Protein AF-A0A7U7C772-F1 (afdb_monomer_lite)

Organism: Streptococcus thermophilus (NCBI:txid1308)

Radius of gyration: 18.99 Å; chains: 1; bounding box: 45×28×48 Å

Secondary structure (DSSP, 8-state):
---------TTB-TTT-SEEEEEEPPPPTTS-S-EEEEEEES-GGGTS-EEEEEESSHHHHHHHHHHHHHHHHHHHS-SS---B---S----GGGT-TTS---GGGS--B----S--

Sequence (117 aa):
MVIRKAHKSIFVDERYGLIKNIYNLPTFAGLPRVHVKMAFGGNYFTAGFNASGAGITEQSAENSAIGEYIERYSCLHPRSEIITCESDRKILPSVFNVGADDGLENYNWINAINVID

pLDDT: mean 82.11, std 12.9, range [41.44, 96.44]

Foldseek 3Di:
DDWDFDDDDPQEDCPPHLFNGKTWDDDDPPDQQKTKIKGHGDDVLSVHDIFMAIDNDNVRRVVRRVVRSVVNSCVVCPPDPQDFDDDPDDDQPCVVPVPDDRPPVVDGHHDDDDPPD

Structure (mmCIF, N/CA/C/O backbone):
data_AF-A0A7U7C772-F1
#
_entry.id   AF-A0A7U7C772-F1
#
loop_
_atom_site.group_PDB
_atom_site.id
_atom_site.type_symbol
_atom_site.label_atom_id
_atom_site.label_alt_id
_atom_site.label_comp_id
_atom_site.label_asym_id
_atom_site.label_entity_id
_atom_site.label_seq_id
_atom_site.pdbx_PDB_ins_code
_atom_site.Cartn_x
_atom_site.Cartn_y
_atom_site.Cartn_z
_atom_site.occupancy
_atom_site.B_iso_or_equiv
_atom_site.auth_seq_id
_atom_site.auth_comp_id
_atom_site.auth_asym_id
_atom_site.auth_atom_id
_atom_site.pdbx_PDB_model_num
ATOM 1 N N . MET A 1 1 ? 20.668 -13.066 -17.180 1.00 44.00 1 MET A N 1
ATOM 2 C CA . MET A 1 1 ? 19.631 -12.039 -16.940 1.00 44.00 1 MET A CA 1
ATOM 3 C C . MET A 1 1 ? 20.334 -10.780 -16.460 1.00 44.00 1 MET A C 1
ATOM 5 O O . MET A 1 1 ? 21.094 -10.879 -15.508 1.00 44.00 1 MET A O 1
ATOM 9 N N . VAL A 1 2 ? 20.177 -9.646 -17.147 1.00 41.44 2 VAL A N 1
ATOM 10 C CA . VAL A 1 2 ? 20.873 -8.394 -16.798 1.00 41.44 2 VAL A CA 1
ATOM 11 C C . VAL A 1 2 ? 19.844 -7.405 -16.275 1.00 41.44 2 VAL A C 1
ATOM 13 O O . VAL A 1 2 ? 18.967 -6.972 -17.018 1.00 41.44 2 VAL A O 1
ATOM 16 N N . ILE A 1 3 ? 19.953 -7.069 -14.996 1.00 47.75 3 ILE A N 1
ATOM 17 C CA . ILE A 1 3 ? 19.112 -6.077 -14.335 1.00 47.75 3 ILE A CA 1
ATOM 18 C C . ILE A 1 3 ? 19.731 -4.694 -14.589 1.00 47.75 3 ILE A C 1
ATOM 20 O O . ILE A 1 3 ? 20.933 -4.515 -14.399 1.00 47.75 3 ILE A O 1
ATOM 24 N N . ARG A 1 4 ? 18.939 -3.721 -15.057 1.00 51.53 4 ARG A N 1
ATOM 25 C CA . ARG A 1 4 ? 19.404 -2.360 -15.384 1.00 51.53 4 ARG A CA 1
ATOM 26 C C . ARG A 1 4 ? 18.610 -1.315 -14.596 1.00 51.53 4 ARG A C 1
ATOM 28 O O . ARG A 1 4 ? 17.399 -1.458 -14.468 1.00 51.53 4 ARG A O 1
ATOM 35 N N . LYS A 1 5 ? 19.299 -0.280 -14.100 1.00 57.97 5 LYS A N 1
ATOM 36 C CA . LYS A 1 5 ? 18.718 0.863 -13.374 1.00 57.97 5 LYS A CA 1
ATOM 37 C C . LYS A 1 5 ? 17.934 1.757 -14.339 1.00 57.97 5 LYS A C 1
ATOM 39 O O . LYS A 1 5 ? 18.461 2.138 -15.382 1.00 57.97 5 LYS A O 1
ATOM 44 N N . ALA A 1 6 ? 16.713 2.117 -13.966 1.00 57.12 6 ALA A N 1
ATOM 45 C CA . ALA A 1 6 ? 15.850 3.041 -14.697 1.00 57.12 6 ALA A CA 1
ATOM 46 C C . ALA A 1 6 ? 15.240 4.020 -13.687 1.00 57.12 6 ALA A C 1
ATOM 48 O O . ALA A 1 6 ? 14.612 3.522 -12.759 1.00 57.12 6 ALA A O 1
ATOM 49 N N . HIS A 1 7 ? 15.516 5.335 -13.774 1.00 63.81 7 HIS A N 1
ATOM 50 C CA . HIS A 1 7 ? 14.637 6.431 -13.287 1.00 63.81 7 HIS A CA 1
ATOM 51 C C . HIS A 1 7 ? 15.3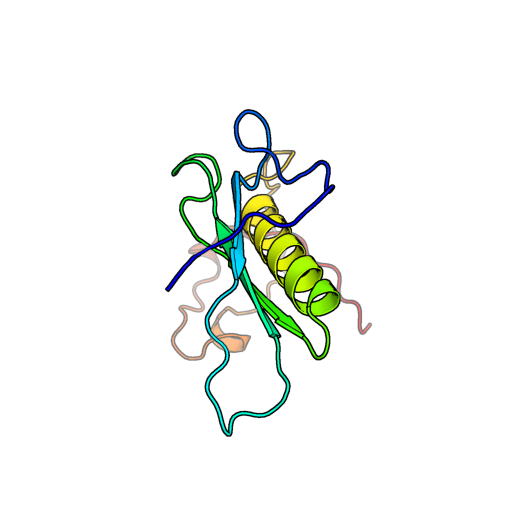42 7.808 -13.203 1.00 63.81 7 HIS A C 1
ATOM 53 O O . HIS A 1 7 ? 16.569 7.913 -13.184 1.00 63.81 7 HIS A O 1
ATOM 59 N N . LYS A 1 8 ? 14.511 8.858 -13.060 1.00 65.44 8 LYS A N 1
ATOM 60 C CA . LYS A 1 8 ? 14.846 10.237 -12.630 1.00 65.44 8 LYS A CA 1
ATOM 61 C C . LYS A 1 8 ? 14.009 10.729 -11.418 1.00 65.44 8 LYS A C 1
ATOM 63 O O . LYS A 1 8 ? 13.908 11.931 -11.196 1.00 65.44 8 LYS A O 1
ATOM 68 N N . SER A 1 9 ? 13.342 9.838 -10.676 1.00 75.50 9 SER A N 1
ATOM 69 C CA . SER A 1 9 ? 12.489 10.205 -9.525 1.00 75.50 9 SER A CA 1
ATOM 70 C C . SER A 1 9 ? 13.313 10.673 -8.320 1.00 75.50 9 SER A C 1
ATOM 72 O O . SER A 1 9 ? 14.325 10.057 -8.014 1.00 75.50 9 SER A O 1
ATOM 74 N N . ILE A 1 10 ? 12.851 11.699 -7.592 1.00 79.06 10 ILE A N 1
ATOM 75 C CA . ILE A 1 10 ? 13.518 12.202 -6.371 1.00 79.06 10 ILE A CA 1
ATOM 76 C C . ILE A 1 10 ? 13.507 11.194 -5.215 1.00 79.06 10 ILE A C 1
ATOM 78 O O . ILE A 1 10 ? 14.352 11.256 -4.327 1.00 79.06 10 ILE A O 1
ATOM 82 N N . PHE A 1 11 ? 12.541 10.273 -5.214 1.00 85.31 11 PHE A N 1
ATOM 83 C CA . PHE A 1 11 ? 12.418 9.242 -4.182 1.00 85.31 11 PHE A CA 1
ATOM 84 C C . PHE A 1 11 ? 13.365 8.076 -4.417 1.00 85.31 11 PHE A C 1
ATOM 86 O O . PHE A 1 11 ? 13.572 7.266 -3.510 1.00 85.31 11 PHE A O 1
ATOM 93 N N . VAL A 1 12 ? 13.904 7.977 -5.631 1.00 87.44 12 VAL A N 1
ATOM 94 C CA . VAL A 1 12 ? 14.752 6.877 -6.025 1.00 87.44 12 VAL A CA 1
ATOM 95 C C . VAL A 1 12 ? 16.175 7.402 -6.190 1.00 87.44 12 VAL A C 1
ATOM 97 O O . VAL A 1 12 ? 16.472 8.212 -7.060 1.00 87.44 12 VAL A O 1
ATOM 100 N N . ASP A 1 13 ? 17.050 6.971 -5.294 1.00 84.19 13 ASP A N 1
ATOM 101 C CA . ASP A 1 13 ? 18.468 7.302 -5.303 1.00 84.19 13 ASP A CA 1
ATOM 102 C C . ASP A 1 13 ? 19.217 6.273 -4.455 1.00 84.19 13 ASP A C 1
ATOM 104 O O . ASP A 1 13 ? 18.774 5.854 -3.385 1.00 84.19 13 ASP A O 1
ATOM 108 N N . GLU A 1 14 ? 20.383 5.860 -4.937 1.00 81.75 14 GLU A N 1
ATOM 109 C CA . GLU A 1 14 ? 21.147 4.767 -4.335 1.00 81.75 14 GLU A CA 1
ATOM 110 C C . GLU A 1 14 ? 21.702 5.129 -2.951 1.00 81.75 14 GLU A C 1
ATOM 112 O O . GLU A 1 14 ? 21.870 4.259 -2.098 1.00 81.75 14 GLU A O 1
ATOM 117 N N . ARG A 1 15 ? 21.954 6.415 -2.692 1.00 79.81 15 ARG A N 1
ATOM 118 C CA . ARG A 1 15 ? 22.544 6.888 -1.437 1.00 79.81 15 ARG A CA 1
ATOM 119 C C . ARG A 1 15 ? 21.473 7.423 -0.500 1.00 79.81 15 ARG A C 1
ATOM 121 O O . ARG A 1 15 ? 21.321 6.919 0.609 1.00 79.81 15 ARG A O 1
ATOM 128 N N . TYR A 1 16 ? 20.681 8.376 -0.969 1.00 79.56 16 TYR A N 1
ATOM 129 C CA . TYR A 1 16 ? 19.770 9.186 -0.158 1.00 79.56 16 TYR A CA 1
ATOM 130 C C . TYR A 1 16 ? 18.294 8.897 -0.417 1.00 79.56 16 TYR A C 1
ATOM 132 O O . TYR A 1 16 ? 17.446 9.318 0.363 1.00 79.56 16 TYR A O 1
ATOM 140 N N . GLY A 1 17 ? 17.980 8.169 -1.487 1.00 82.06 17 GLY A N 1
ATOM 141 C CA . GLY A 1 17 ? 16.606 7.861 -1.855 1.00 82.06 17 GLY A CA 1
ATOM 142 C C . GLY A 1 17 ? 15.954 6.911 -0.864 1.00 82.06 17 GLY A C 1
ATOM 143 O O . GLY A 1 17 ? 16.624 6.073 -0.246 1.00 82.06 17 GLY A O 1
ATOM 144 N N . LEU A 1 18 ? 14.633 7.029 -0.753 1.00 84.88 18 LEU A N 1
ATOM 145 C CA . LEU A 1 18 ? 13.801 6.058 -0.053 1.00 84.88 18 LEU A CA 1
ATOM 146 C C . LEU A 1 18 ? 13.898 4.687 -0.740 1.00 84.88 18 LEU A C 1
ATOM 148 O O . LEU A 1 18 ? 14.072 3.658 -0.092 1.00 84.88 18 LEU A O 1
ATOM 152 N N . ILE A 1 19 ? 13.847 4.707 -2.070 1.00 88.81 19 ILE A N 1
ATOM 153 C CA . ILE A 1 19 ? 14.009 3.547 -2.936 1.00 88.81 19 ILE A CA 1
ATOM 154 C C . ILE A 1 19 ? 15.436 3.593 -3.489 1.00 88.81 19 ILE A C 1
ATOM 156 O O . ILE A 1 19 ? 15.863 4.604 -4.042 1.00 88.81 19 ILE A O 1
ATOM 160 N N . LYS A 1 20 ? 16.204 2.513 -3.358 1.00 87.00 20 LYS A N 1
ATOM 161 C CA . LYS A 1 20 ? 17.602 2.490 -3.822 1.00 87.00 20 LYS A CA 1
ATOM 162 C C . LYS A 1 20 ? 17.716 2.183 -5.297 1.00 87.00 20 LYS A C 1
ATOM 164 O O . LYS A 1 20 ? 18.614 2.683 -5.977 1.00 87.00 20 LYS A O 1
ATOM 169 N N . ASN A 1 21 ? 16.817 1.344 -5.796 1.00 87.81 21 ASN A N 1
ATOM 170 C CA . ASN A 1 21 ? 16.828 0.958 -7.192 1.00 87.81 21 ASN A CA 1
ATOM 171 C C . ASN A 1 21 ? 15.451 0.512 -7.678 1.00 87.81 21 ASN A C 1
ATOM 173 O O . ASN A 1 21 ? 14.642 0.019 -6.895 1.00 87.81 21 ASN A O 1
ATOM 177 N N . ILE A 1 22 ? 15.231 0.642 -8.985 1.00 89.12 22 ILE A N 1
ATOM 178 C CA . ILE A 1 22 ? 14.118 0.003 -9.682 1.00 89.12 22 ILE A CA 1
ATOM 179 C C . ILE A 1 22 ? 14.693 -1.082 -10.579 1.00 89.12 22 ILE A C 1
ATOM 181 O O . ILE A 1 22 ? 15.568 -0.824 -11.409 1.00 89.12 22 ILE A O 1
ATOM 185 N N . TYR A 1 23 ? 14.177 -2.293 -10.427 1.00 87.81 23 TYR A N 1
ATOM 186 C CA . TYR A 1 23 ? 14.581 -3.449 -11.201 1.00 87.81 23 TYR A CA 1
ATOM 187 C C . TYR A 1 23 ? 13.513 -3.845 -12.211 1.00 87.81 23 TYR A C 1
ATOM 189 O O . TYR A 1 23 ? 12.321 -3.886 -11.907 1.00 87.81 23 TYR A O 1
ATOM 197 N N . ASN A 1 24 ? 13.964 -4.184 -13.416 1.00 84.69 24 ASN A N 1
ATOM 198 C CA . ASN A 1 24 ? 13.129 -4.806 -14.436 1.00 84.69 24 ASN A CA 1
ATOM 199 C C . ASN A 1 24 ? 12.995 -6.290 -14.118 1.00 84.69 24 ASN A C 1
ATOM 201 O O . ASN A 1 24 ? 14.002 -7.003 -14.105 1.00 84.69 24 ASN A O 1
ATOM 205 N N . LEU A 1 25 ? 11.769 -6.754 -13.888 1.00 82.44 25 LEU A N 1
ATOM 206 C CA . LEU A 1 25 ? 11.504 -8.182 -13.784 1.00 82.44 25 LEU A CA 1
ATOM 207 C C . LEU A 1 25 ? 11.298 -8.768 -15.189 1.00 82.44 25 LEU A C 1
ATOM 209 O O . LEU A 1 25 ? 10.782 -8.079 -16.075 1.00 82.44 25 LEU A O 1
ATOM 213 N N . PRO A 1 26 ? 11.748 -10.012 -15.434 1.00 72.56 26 PRO A N 1
ATOM 214 C CA . PRO A 1 26 ? 11.653 -10.620 -16.752 1.00 72.56 26 PRO A CA 1
ATOM 215 C C . PRO A 1 26 ? 10.191 -10.762 -17.182 1.00 72.56 26 PRO A C 1
ATOM 217 O O . PRO A 1 26 ? 9.356 -11.294 -16.454 1.00 72.56 26 PRO A O 1
ATOM 220 N N . THR A 1 27 ? 9.902 -10.310 -18.398 1.00 66.19 27 THR A N 1
ATOM 221 C CA . THR A 1 27 ? 8.653 -10.597 -19.100 1.00 66.19 27 THR A CA 1
ATOM 222 C C . THR A 1 27 ? 8.855 -11.866 -19.925 1.00 66.19 27 THR A C 1
ATOM 224 O O . THR A 1 27 ? 9.777 -11.953 -20.737 1.00 66.19 27 THR A O 1
ATOM 227 N N . PHE A 1 28 ? 8.047 -12.899 -19.675 1.00 66.38 28 PHE A N 1
ATOM 228 C CA . PHE A 1 28 ? 8.166 -14.175 -20.385 1.00 66.38 28 PHE A CA 1
ATOM 229 C C . PHE A 1 28 ? 7.460 -14.117 -21.742 1.00 66.38 28 PHE A C 1
ATOM 231 O O . PHE A 1 28 ? 6.392 -13.515 -21.881 1.00 66.38 28 PHE A O 1
ATOM 238 N N . ALA A 1 29 ? 8.044 -14.777 -22.744 1.00 58.88 29 ALA A N 1
ATOM 239 C CA . ALA A 1 29 ? 7.420 -14.929 -24.052 1.00 58.88 29 ALA A CA 1
ATOM 240 C C . ALA A 1 29 ? 6.075 -15.668 -23.915 1.00 58.88 29 ALA A C 1
ATOM 242 O O . ALA A 1 29 ? 6.012 -16.730 -23.300 1.00 58.88 29 ALA A O 1
ATOM 243 N N . GLY A 1 30 ? 5.006 -15.096 -24.477 1.00 65.19 30 GLY A N 1
ATOM 244 C CA . GLY A 1 30 ? 3.648 -15.654 -24.424 1.00 65.19 30 GLY A CA 1
ATOM 245 C C . GLY A 1 30 ? 2.751 -15.101 -23.311 1.00 65.19 30 GLY A C 1
ATOM 246 O O . GLY A 1 30 ? 1.557 -15.391 -23.316 1.00 65.19 30 GLY A O 1
ATOM 247 N N . LEU A 1 31 ? 3.275 -14.277 -22.395 1.00 62.03 31 LEU A N 1
ATOM 248 C CA . LEU A 1 31 ? 2.449 -13.559 -21.420 1.00 62.03 31 LEU A CA 1
ATOM 249 C C . LEU A 1 31 ? 1.825 -12.290 -22.031 1.00 62.03 31 LEU A C 1
ATOM 251 O O . LEU A 1 31 ? 2.372 -11.736 -22.993 1.00 62.03 31 LEU A O 1
ATOM 255 N N . PRO A 1 32 ? 0.692 -11.800 -21.482 1.00 66.31 32 PRO A N 1
ATOM 256 C CA . PRO A 1 32 ? 0.136 -10.503 -21.855 1.00 66.31 32 PRO A CA 1
ATOM 257 C C . PRO A 1 32 ? 1.221 -9.423 -21.767 1.00 66.31 32 PRO A C 1
ATOM 259 O O . PRO A 1 32 ? 2.119 -9.534 -20.933 1.00 66.31 32 PRO A O 1
ATOM 262 N N . ARG A 1 33 ? 1.147 -8.382 -22.611 1.00 73.94 33 ARG A N 1
ATOM 263 C CA . ARG A 1 33 ? 2.094 -7.246 -22.627 1.00 73.94 33 ARG A CA 1
ATOM 264 C C . ARG A 1 33 ? 1.979 -6.405 -21.344 1.00 73.94 33 ARG A C 1
ATOM 266 O O . ARG A 1 33 ? 1.514 -5.272 -21.369 1.00 73.94 33 ARG A O 1
ATOM 273 N N . VAL A 1 34 ? 2.367 -6.990 -20.219 1.00 81.25 34 VAL A N 1
ATOM 274 C CA . VAL A 1 34 ? 2.408 -6.384 -18.896 1.00 81.25 34 VAL A CA 1
ATOM 275 C C . VAL A 1 34 ? 3.871 -6.267 -18.523 1.00 81.25 34 VAL A C 1
ATOM 277 O O . VAL A 1 34 ? 4.610 -7.249 -18.476 1.00 81.25 34 VAL A O 1
ATOM 280 N N . HIS A 1 35 ? 4.295 -5.040 -18.286 1.00 86.69 35 HIS A N 1
ATOM 281 C CA . HIS A 1 35 ? 5.592 -4.735 -17.722 1.00 86.69 35 HIS A CA 1
ATOM 282 C C . HIS A 1 35 ? 5.502 -4.910 -16.213 1.00 86.69 35 HIS A C 1
ATOM 284 O O . HIS A 1 35 ? 4.529 -4.469 -15.604 1.00 86.69 35 HIS A O 1
ATOM 290 N N . VAL A 1 36 ? 6.521 -5.527 -15.617 1.00 88.75 36 VAL A N 1
ATOM 291 C CA . VAL A 1 36 ? 6.626 -5.659 -14.165 1.00 88.75 36 VAL A CA 1
ATOM 292 C C . VAL A 1 36 ? 7.962 -5.087 -13.709 1.00 88.75 36 VAL A C 1
ATOM 294 O O . VAL A 1 36 ? 9.020 -5.368 -14.282 1.00 88.75 36 VAL A O 1
ATOM 297 N N . LYS A 1 37 ? 7.899 -4.253 -12.679 1.00 90.81 37 LYS A N 1
ATOM 298 C CA . LYS A 1 37 ? 9.030 -3.570 -12.057 1.00 90.81 37 LYS A CA 1
ATOM 299 C C . LYS A 1 37 ? 9.045 -3.885 -10.567 1.00 90.81 37 LYS A C 1
ATOM 301 O O . LYS A 1 37 ? 8.014 -4.206 -9.986 1.00 90.81 37 LYS A O 1
ATOM 306 N N . MET A 1 38 ? 10.211 -3.782 -9.948 1.00 91.12 38 MET A N 1
ATOM 307 C CA . MET A 1 38 ? 10.366 -3.909 -8.502 1.00 91.12 38 MET A CA 1
ATOM 308 C C . MET A 1 38 ? 11.117 -2.701 -7.956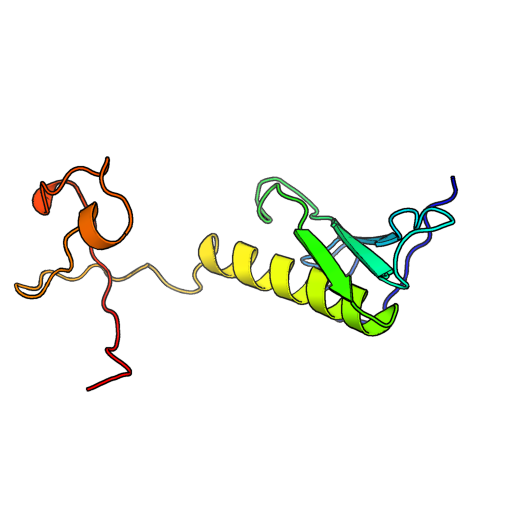 1.00 91.12 38 MET A C 1
ATOM 310 O O . MET A 1 38 ? 12.224 -2.416 -8.406 1.00 91.12 38 MET A O 1
ATOM 314 N N . ALA A 1 39 ? 10.526 -2.014 -6.986 1.00 91.19 39 ALA A N 1
ATOM 315 C CA . ALA A 1 39 ? 11.169 -0.997 -6.176 1.00 91.19 39 ALA A CA 1
ATOM 316 C C . ALA A 1 39 ? 11.878 -1.655 -4.988 1.00 91.19 39 ALA A C 1
ATOM 318 O O . ALA A 1 39 ? 11.251 -2.330 -4.169 1.00 91.19 39 ALA A O 1
ATOM 319 N N . PHE A 1 40 ? 13.196 -1.470 -4.924 1.00 87.94 40 PHE A N 1
ATOM 320 C CA . PHE A 1 40 ? 14.062 -2.058 -3.909 1.00 87.94 40 PHE A CA 1
ATOM 321 C C . PHE A 1 40 ? 14.429 -1.038 -2.831 1.00 87.94 40 PHE A C 1
ATOM 323 O O . PHE A 1 40 ? 14.970 0.032 -3.133 1.00 87.94 40 PHE A O 1
ATOM 330 N N . GLY A 1 41 ? 14.147 -1.394 -1.580 1.00 79.38 41 GLY A N 1
ATOM 331 C CA . GLY A 1 41 ? 14.431 -0.603 -0.385 1.00 79.38 41 GLY A CA 1
ATOM 332 C C . GLY A 1 41 ? 15.872 -0.686 0.102 1.00 79.38 41 GLY A C 1
ATOM 333 O O . GLY A 1 41 ? 16.594 -1.618 -0.228 1.00 79.38 41 GLY A O 1
ATOM 334 N N . GLY A 1 42 ? 16.318 0.289 0.899 1.00 65.81 42 GLY A N 1
ATOM 335 C CA . GLY A 1 42 ? 17.722 0.355 1.333 1.00 65.81 42 GLY A CA 1
ATOM 336 C C . GLY A 1 42 ? 18.070 -0.400 2.609 1.00 65.81 42 GLY A C 1
ATOM 337 O O . GLY A 1 42 ? 19.195 -0.867 2.742 1.00 65.81 42 GLY A O 1
ATOM 338 N N . ASN A 1 43 ? 17.149 -0.477 3.568 1.00 62.09 43 ASN A N 1
ATOM 339 C CA . ASN A 1 43 ? 17.369 -1.119 4.863 1.00 62.09 43 ASN A CA 1
ATOM 340 C C . ASN A 1 43 ? 16.051 -1.438 5.597 1.00 62.09 43 ASN A C 1
ATOM 342 O O . ASN A 1 43 ? 14.986 -0.922 5.245 1.00 62.09 43 ASN A O 1
ATOM 346 N N . TYR A 1 44 ? 16.136 -2.238 6.667 1.00 50.72 44 TYR A N 1
ATOM 347 C CA . TYR A 1 44 ? 15.007 -2.588 7.551 1.00 50.72 44 TYR A CA 1
ATOM 348 C C . TYR A 1 44 ? 14.300 -1.346 8.138 1.00 50.72 44 TYR A C 1
ATOM 350 O O . TYR A 1 44 ? 13.078 -1.304 8.208 1.00 50.72 44 TYR A O 1
ATOM 358 N N . PHE A 1 45 ? 15.061 -0.288 8.447 1.00 50.59 45 PHE A N 1
ATOM 359 C CA . PHE A 1 45 ? 14.555 1.019 8.907 1.00 50.59 45 PHE A CA 1
ATOM 360 C C . PHE A 1 45 ? 13.936 1.892 7.801 1.00 50.59 45 PHE A C 1
ATOM 362 O O . PHE A 1 45 ? 13.445 2.976 8.074 1.00 50.59 45 PHE A O 1
ATOM 369 N N . THR A 1 46 ? 13.988 1.446 6.545 1.00 52.06 46 THR A N 1
ATOM 370 C CA . THR A 1 46 ? 13.310 2.075 5.397 1.00 52.06 46 THR A CA 1
ATOM 371 C C . THR A 1 46 ? 12.238 1.153 4.831 1.00 52.06 46 THR A C 1
ATOM 373 O O . THR A 1 46 ? 11.966 1.192 3.635 1.00 52.06 46 THR A O 1
ATOM 376 N N . ALA A 1 47 ? 11.643 0.341 5.713 1.00 54.53 47 ALA A N 1
ATOM 377 C CA . ALA A 1 47 ? 10.538 -0.585 5.491 1.00 54.53 47 ALA A CA 1
ATOM 378 C C . ALA A 1 47 ? 10.889 -2.054 5.174 1.00 54.53 47 ALA A C 1
ATOM 380 O O . ALA A 1 47 ? 10.007 -2.900 5.249 1.00 54.53 47 ALA A O 1
ATOM 381 N N . GLY A 1 48 ? 12.154 -2.405 4.906 1.00 63.09 48 GLY A N 1
ATOM 382 C CA . GLY A 1 48 ? 12.609 -3.810 4.864 1.00 63.09 48 GLY A CA 1
ATOM 383 C C . GLY A 1 48 ? 11.928 -4.734 3.837 1.00 63.09 48 GLY A C 1
ATOM 384 O O . GLY A 1 48 ? 12.211 -5.929 3.826 1.00 63.09 48 GLY A O 1
ATOM 385 N N . PHE A 1 49 ? 11.060 -4.205 2.974 1.00 74.31 49 PHE A N 1
ATOM 386 C CA . PHE A 1 49 ? 10.348 -4.936 1.931 1.00 74.31 49 PHE A CA 1
ATOM 387 C C . PHE A 1 49 ? 10.710 -4.392 0.548 1.00 74.31 49 PHE A C 1
ATOM 389 O O . PHE A 1 49 ? 11.175 -3.262 0.395 1.00 74.31 49 PHE A O 1
ATOM 396 N N . ASN A 1 50 ? 10.442 -5.198 -0.474 1.00 86.38 50 ASN A N 1
ATOM 397 C CA . ASN A 1 50 ? 10.397 -4.740 -1.857 1.00 86.38 50 ASN A CA 1
ATOM 398 C C . ASN A 1 50 ? 8.939 -4.550 -2.256 1.00 86.38 50 ASN A C 1
ATOM 400 O O . ASN A 1 50 ? 8.088 -5.340 -1.851 1.00 86.38 50 ASN A O 1
ATOM 404 N N . ALA A 1 51 ? 8.665 -3.532 -3.061 1.00 89.81 51 ALA A N 1
ATOM 405 C CA . ALA A 1 51 ? 7.347 -3.327 -3.646 1.00 89.81 51 ALA A CA 1
ATOM 406 C C . ALA A 1 51 ? 7.414 -3.628 -5.142 1.00 89.81 51 ALA A C 1
ATOM 408 O O . ALA A 1 51 ? 8.395 -3.289 -5.807 1.00 89.81 51 ALA A O 1
ATOM 409 N N . SER A 1 52 ? 6.399 -4.293 -5.679 1.00 91.31 52 SER A N 1
ATOM 410 C CA . SER A 1 52 ? 6.299 -4.540 -7.118 1.00 91.31 52 SER A CA 1
ATOM 411 C C . SER A 1 52 ? 5.392 -3.513 -7.779 1.00 91.31 52 SER A C 1
ATOM 413 O O . SER A 1 52 ? 4.639 -2.821 -7.118 1.00 91.31 52 SER A O 1
ATOM 415 N N . GLY A 1 53 ? 5.461 -3.400 -9.097 1.00 92.50 53 GLY A N 1
ATOM 416 C CA . GLY A 1 53 ? 4.522 -2.601 -9.867 1.00 92.50 53 GLY A CA 1
ATOM 417 C C . GLY A 1 53 ? 4.307 -3.207 -11.232 1.00 92.50 53 GLY A C 1
ATOM 418 O O . GLY A 1 53 ? 5.240 -3.751 -11.828 1.00 92.50 53 GLY A O 1
ATOM 419 N N . ALA A 1 54 ? 3.078 -3.122 -11.722 1.00 91.88 54 ALA A N 1
ATOM 420 C CA . ALA A 1 54 ? 2.682 -3.688 -13.001 1.00 91.88 54 ALA A CA 1
ATOM 421 C C . ALA A 1 54 ? 1.989 -2.635 -13.862 1.00 91.88 54 ALA A C 1
ATOM 423 O O . ALA A 1 54 ? 1.330 -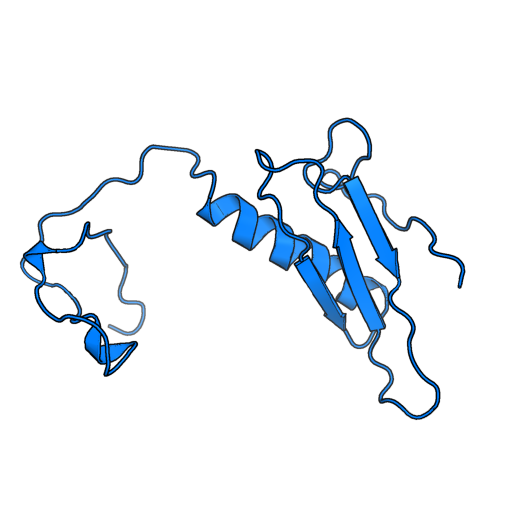1.728 -13.357 1.00 91.88 54 ALA A O 1
ATOM 424 N N . GLY A 1 55 ? 2.131 -2.749 -15.179 1.00 90.62 55 GLY A N 1
ATOM 425 C CA . GLY A 1 55 ? 1.479 -1.815 -16.084 1.00 90.62 55 GLY A CA 1
ATOM 426 C C . GLY A 1 55 ? 1.616 -2.176 -17.555 1.00 90.62 55 GLY A C 1
ATOM 427 O O . GLY A 1 55 ? 2.491 -2.941 -17.951 1.00 90.62 55 GLY A O 1
ATOM 428 N N . ILE A 1 56 ? 0.731 -1.616 -18.380 1.00 89.44 56 ILE A N 1
ATOM 429 C CA . ILE A 1 56 ? 0.712 -1.848 -19.834 1.00 89.44 56 ILE A CA 1
ATOM 430 C C . ILE A 1 56 ? 1.906 -1.204 -20.555 1.00 89.44 56 ILE A C 1
ATOM 432 O O . ILE A 1 56 ? 2.243 -1.595 -21.668 1.00 89.44 56 ILE A O 1
ATOM 436 N N . THR A 1 57 ? 2.556 -0.226 -19.920 1.00 88.50 57 THR A N 1
ATOM 437 C CA . THR A 1 57 ? 3.819 0.373 -20.363 1.00 88.50 57 THR A CA 1
ATOM 438 C C . THR A 1 57 ? 4.879 0.245 -19.279 1.00 88.50 57 THR A C 1
ATOM 440 O O . THR A 1 57 ? 4.568 0.199 -18.086 1.00 88.50 57 THR A O 1
ATOM 443 N N . GLU A 1 58 ? 6.148 0.265 -19.680 1.00 87.31 58 GLU A N 1
ATOM 444 C CA . GLU A 1 58 ? 7.277 0.230 -18.748 1.00 87.31 58 GLU A CA 1
ATOM 445 C C . GLU A 1 58 ? 7.206 1.349 -17.696 1.00 87.31 58 GLU A C 1
ATOM 447 O O . GLU A 1 58 ? 7.426 1.100 -16.511 1.00 87.31 58 GLU A O 1
ATOM 452 N N . GLN A 1 59 ? 6.825 2.557 -18.119 1.00 88.25 59 GLN A N 1
ATOM 453 C CA . GLN A 1 59 ? 6.674 3.711 -17.236 1.00 88.25 59 GLN A CA 1
ATOM 454 C C . GLN A 1 59 ? 5.516 3.537 -16.246 1.00 88.25 59 GLN A C 1
ATOM 456 O O . GLN A 1 59 ? 5.652 3.892 -15.079 1.00 88.25 59 GLN A O 1
ATOM 461 N N . SER A 1 60 ? 4.384 2.974 -16.682 1.00 91.44 60 SER A N 1
ATOM 462 C CA . SER A 1 60 ? 3.258 2.711 -15.775 1.00 91.44 60 SER A CA 1
ATOM 463 C C . SER A 1 60 ? 3.615 1.680 -14.702 1.00 91.44 60 SER A C 1
ATOM 465 O O . SER A 1 60 ? 3.293 1.886 -13.536 1.00 91.44 60 SER A O 1
ATOM 467 N N . ALA A 1 61 ? 4.362 0.632 -15.066 1.00 91.56 61 ALA A N 1
ATOM 468 C CA . ALA A 1 61 ? 4.864 -0.350 -14.111 1.00 91.56 61 ALA A CA 1
ATOM 469 C C . ALA A 1 61 ? 5.864 0.265 -13.119 1.00 91.56 61 ALA A C 1
ATOM 471 O O . ALA A 1 61 ? 5.840 -0.060 -11.936 1.00 91.56 61 ALA A O 1
ATOM 472 N N . GLU A 1 62 ? 6.721 1.180 -13.581 1.00 91.38 62 GLU A N 1
ATOM 473 C CA . GLU A 1 62 ? 7.682 1.889 -12.729 1.00 91.38 62 GLU A CA 1
ATOM 474 C C . GLU A 1 62 ? 6.980 2.812 -11.729 1.00 91.38 62 GLU A C 1
ATOM 476 O O . GLU A 1 62 ? 7.247 2.732 -10.531 1.00 91.38 62 GLU A O 1
ATOM 481 N N . ASN A 1 63 ? 6.030 3.625 -12.195 1.00 92.12 63 ASN A N 1
ATOM 482 C CA . ASN A 1 63 ? 5.236 4.493 -11.326 1.00 92.12 63 ASN A CA 1
ATOM 483 C C . ASN A 1 63 ? 4.415 3.683 -10.316 1.00 92.12 63 ASN A C 1
ATOM 485 O O . ASN A 1 63 ? 4.334 4.072 -9.154 1.00 92.12 63 ASN A O 1
ATOM 489 N N . SER A 1 64 ? 3.848 2.550 -10.741 1.00 94.38 64 SER A N 1
ATOM 490 C CA . SER A 1 64 ? 3.137 1.625 -9.855 1.00 94.38 64 SER A CA 1
ATOM 491 C C . SER A 1 64 ? 4.057 1.085 -8.755 1.00 94.38 64 SER A C 1
ATOM 493 O O . SER A 1 64 ? 3.675 1.127 -7.591 1.00 94.38 64 SER A O 1
ATOM 495 N N . ALA A 1 65 ? 5.287 0.677 -9.089 1.00 93.19 65 ALA A N 1
ATOM 496 C CA . ALA A 1 65 ? 6.238 0.148 -8.108 1.00 93.19 65 ALA A CA 1
ATOM 497 C C . ALA A 1 65 ? 6.694 1.218 -7.106 1.00 93.19 65 ALA A C 1
ATOM 499 O O . ALA A 1 65 ? 6.819 0.948 -5.913 1.00 93.19 65 ALA A O 1
ATOM 500 N N . ILE A 1 66 ? 6.935 2.443 -7.586 1.00 92.19 66 ILE A N 1
ATOM 501 C CA . ILE A 1 66 ? 7.286 3.586 -6.733 1.00 92.19 66 ILE A CA 1
ATOM 502 C C . ILE A 1 66 ? 6.120 3.934 -5.802 1.00 92.19 66 ILE A C 1
ATOM 504 O O . ILE A 1 66 ? 6.339 4.130 -4.608 1.00 92.19 66 ILE A O 1
ATOM 508 N N . GLY A 1 67 ? 4.899 3.999 -6.338 1.00 92.75 67 GLY A N 1
ATOM 509 C CA . GLY A 1 67 ? 3.692 4.306 -5.574 1.00 92.75 67 GLY A CA 1
ATOM 510 C C . GLY A 1 67 ? 3.445 3.294 -4.461 1.00 92.75 67 GLY A C 1
ATOM 511 O O . GLY A 1 67 ? 3.306 3.695 -3.309 1.00 92.75 67 GLY A O 1
ATOM 512 N N . GLU A 1 68 ? 3.497 1.999 -4.783 1.00 92.81 68 GLU A N 1
ATOM 513 C CA . GLU A 1 68 ? 3.321 0.930 -3.794 1.00 92.81 68 GLU A CA 1
ATOM 514 C C . GLU A 1 68 ? 4.397 0.997 -2.696 1.00 92.81 68 GLU A C 1
ATOM 516 O O . GLU A 1 68 ? 4.101 0.831 -1.512 1.00 92.81 68 GLU A O 1
ATOM 521 N N . TYR A 1 69 ? 5.651 1.297 -3.055 1.00 91.56 69 TYR A N 1
ATOM 522 C CA . TYR A 1 69 ? 6.707 1.453 -2.056 1.00 91.56 69 TYR A CA 1
ATOM 523 C C . TYR A 1 69 ? 6.426 2.625 -1.105 1.00 91.56 69 TYR A C 1
ATOM 525 O O . TYR A 1 69 ? 6.558 2.478 0.112 1.00 91.56 69 TYR A O 1
ATOM 533 N N . ILE A 1 70 ? 6.052 3.789 -1.649 1.00 89.56 70 ILE A N 1
ATOM 534 C CA . ILE A 1 70 ? 5.761 4.993 -0.858 1.00 89.56 70 ILE A CA 1
ATOM 535 C C . ILE A 1 70 ? 4.557 4.756 0.057 1.00 89.56 70 ILE A C 1
ATOM 537 O O . ILE A 1 70 ? 4.648 5.078 1.237 1.00 89.56 70 ILE A O 1
ATOM 541 N N . GLU A 1 71 ? 3.479 4.151 -0.450 1.00 90.81 71 GLU A N 1
ATOM 542 C CA . GLU A 1 71 ? 2.278 3.808 0.325 1.00 90.81 71 GLU A CA 1
ATOM 543 C C . GLU A 1 71 ? 2.646 2.997 1.570 1.00 90.81 71 GLU A C 1
ATOM 545 O O . GLU A 1 71 ? 2.383 3.406 2.703 1.00 90.81 71 GLU A O 1
ATOM 550 N N . ARG A 1 72 ? 3.350 1.881 1.364 1.00 87.38 72 ARG A N 1
ATOM 551 C CA . ARG A 1 72 ? 3.753 0.996 2.454 1.00 87.38 72 ARG A CA 1
ATOM 552 C C . ARG A 1 72 ? 4.736 1.673 3.415 1.00 87.38 72 ARG A C 1
ATOM 554 O O . ARG A 1 72 ? 4.641 1.477 4.626 1.00 87.38 72 ARG A O 1
ATOM 561 N N . TYR A 1 73 ? 5.677 2.475 2.905 1.00 87.06 73 TYR A N 1
ATOM 562 C CA . TYR A 1 73 ? 6.605 3.229 3.752 1.00 87.06 73 TYR A CA 1
ATOM 563 C C . TYR A 1 73 ? 5.857 4.217 4.650 1.00 87.06 73 TYR A C 1
ATOM 565 O O . TYR A 1 73 ? 6.146 4.283 5.845 1.00 87.06 73 TYR A O 1
ATOM 573 N N . SER A 1 74 ? 4.882 4.943 4.098 1.00 86.62 74 SER A N 1
ATOM 574 C CA . SER A 1 74 ? 4.067 5.913 4.830 1.00 86.62 74 SER A CA 1
ATOM 575 C C . SER A 1 74 ? 3.235 5.276 5.942 1.00 86.62 74 SER A C 1
ATOM 577 O O . SER A 1 74 ? 3.082 5.897 6.990 1.00 86.62 74 SER A O 1
ATOM 579 N N . CYS A 1 75 ? 2.761 4.037 5.768 1.00 85.50 75 CYS A N 1
ATOM 580 C CA . CYS A 1 75 ? 2.071 3.300 6.832 1.00 85.50 75 CYS A CA 1
ATOM 581 C C . CYS A 1 75 ? 2.980 2.972 8.029 1.00 85.50 75 CYS A C 1
ATOM 583 O O . CYS A 1 75 ? 2.507 2.934 9.160 1.00 85.50 75 CYS A O 1
ATOM 585 N N . LEU A 1 76 ? 4.272 2.729 7.790 1.00 84.12 76 LEU A N 1
ATOM 586 C CA . LEU A 1 76 ? 5.231 2.347 8.837 1.00 84.12 76 LEU A CA 1
ATOM 587 C C . LEU A 1 76 ? 5.968 3.538 9.461 1.00 84.12 76 LEU A C 1
ATOM 589 O O . LEU A 1 76 ? 6.481 3.424 10.570 1.00 84.12 76 LEU A O 1
ATOM 593 N N . HIS A 1 77 ? 6.030 4.667 8.755 1.00 84.50 77 HIS A N 1
ATOM 594 C CA . HIS A 1 77 ? 6.756 5.866 9.179 1.00 84.50 77 HIS A CA 1
ATOM 595 C C . HIS A 1 77 ? 5.808 7.070 9.192 1.00 84.50 77 HIS A C 1
ATOM 597 O O . HIS A 1 77 ? 5.961 7.991 8.379 1.00 84.50 77 HIS A O 1
ATOM 603 N N . PRO A 1 78 ? 4.797 7.067 10.080 1.00 81.75 78 PRO A N 1
ATOM 604 C CA . PRO A 1 78 ? 3.865 8.174 10.174 1.00 81.75 78 PRO A CA 1
ATOM 605 C C . PRO A 1 78 ? 4.623 9.447 10.574 1.00 81.75 78 PRO A C 1
ATOM 607 O O . PRO A 1 78 ? 5.524 9.434 11.413 1.00 81.75 78 PRO A O 1
ATOM 610 N N . ARG A 1 79 ? 4.275 10.570 9.938 1.00 80.06 79 ARG A N 1
ATOM 611 C CA . ARG A 1 79 ? 4.949 11.863 10.159 1.00 80.06 79 ARG A CA 1
ATOM 612 C C . ARG A 1 79 ? 4.774 12.385 11.589 1.00 80.06 79 ARG A C 1
ATOM 614 O O . ARG A 1 79 ? 5.610 13.143 12.075 1.00 80.06 79 ARG A O 1
ATOM 621 N N . SER A 1 80 ? 3.670 12.024 12.220 1.00 81.62 80 SER A N 1
ATOM 622 C CA . SER A 1 80 ? 3.329 12.340 13.600 1.00 81.62 80 SER A CA 1
ATOM 623 C C . SER A 1 80 ? 2.913 11.061 14.308 1.00 81.62 80 SER A C 1
ATOM 625 O O . SER A 1 80 ? 2.573 10.073 13.659 1.00 81.62 80 SER A O 1
ATOM 627 N N . GLU A 1 81 ? 2.903 11.096 15.635 1.00 82.94 81 GLU A N 1
ATOM 628 C CA . GLU A 1 81 ? 2.326 10.021 16.433 1.00 82.94 81 GLU A CA 1
ATOM 629 C C . GLU A 1 81 ? 0.893 9.717 15.969 1.00 82.94 81 GLU A C 1
ATOM 631 O O . GLU A 1 81 ? 0.121 10.625 15.636 1.00 82.94 81 GLU A O 1
ATOM 636 N N . ILE A 1 82 ? 0.565 8.428 15.884 1.00 83.75 82 ILE A N 1
ATOM 637 C CA . ILE A 1 82 ? -0.778 7.981 15.529 1.00 83.75 82 ILE A CA 1
ATOM 638 C C . ILE A 1 82 ? -1.670 8.284 16.729 1.00 83.75 82 ILE A C 1
ATOM 640 O O . ILE A 1 82 ? -1.559 7.641 17.769 1.00 83.75 82 ILE A O 1
ATOM 644 N N . ILE A 1 83 ? -2.544 9.278 16.582 1.00 83.56 83 ILE A N 1
ATOM 645 C CA . ILE A 1 83 ? -3.488 9.653 17.633 1.00 83.56 83 ILE A CA 1
ATOM 646 C C . ILE A 1 83 ? -4.561 8.572 17.710 1.00 83.56 83 ILE A C 1
ATOM 648 O O . ILE A 1 83 ? -5.346 8.393 16.773 1.00 83.56 83 ILE A O 1
ATOM 652 N N . THR A 1 84 ? -4.590 7.866 18.834 1.00 87.88 84 THR A N 1
ATOM 653 C CA . THR A 1 84 ? -5.642 6.902 19.128 1.00 87.88 84 THR A CA 1
ATOM 654 C C . THR A 1 84 ? -6.919 7.618 19.560 1.00 87.88 84 THR A C 1
ATOM 656 O O . THR A 1 84 ? -6.881 8.710 20.131 1.00 87.88 84 THR A O 1
ATOM 659 N N . CYS A 1 85 ? -8.069 7.021 19.271 1.00 83.62 85 CYS A N 1
ATOM 660 C CA . CYS A 1 85 ? -9.373 7.582 19.587 1.00 83.62 85 CYS A CA 1
ATOM 661 C C . CYS A 1 85 ? -10.181 6.636 20.468 1.00 83.62 85 CYS A C 1
ATOM 663 O O . CYS A 1 85 ? -10.429 5.491 20.104 1.00 83.62 85 CYS A O 1
ATOM 665 N N . GLU A 1 86 ? -10.677 7.164 21.582 1.00 80.38 86 GLU A N 1
ATOM 666 C CA . GLU A 1 86 ? -11.764 6.539 22.323 1.00 80.38 86 GLU A CA 1
ATOM 667 C C . GLU A 1 86 ? -13.096 7.045 21.762 1.00 80.38 86 GLU A C 1
ATOM 669 O O . GLU A 1 86 ? -13.464 8.205 21.940 1.00 80.38 86 GLU A O 1
ATOM 674 N N . SER A 1 87 ? -13.794 6.182 21.024 1.00 79.94 87 SER A N 1
ATOM 675 C CA . SER A 1 87 ? -15.115 6.447 20.444 1.00 79.94 87 SER A CA 1
ATOM 676 C C . SER A 1 87 ? -16.051 5.274 20.721 1.00 79.94 87 SER A C 1
ATOM 678 O O . SER A 1 87 ? -15.616 4.120 20.724 1.00 79.94 87 SER A O 1
ATOM 680 N N . ASP A 1 88 ? -17.340 5.558 20.898 1.00 81.75 88 ASP A N 1
ATOM 681 C CA . ASP A 1 88 ? -18.389 4.532 20.996 1.00 81.75 88 ASP A CA 1
ATOM 682 C C . ASP A 1 88 ? -18.739 3.943 19.621 1.00 81.75 88 ASP A C 1
ATOM 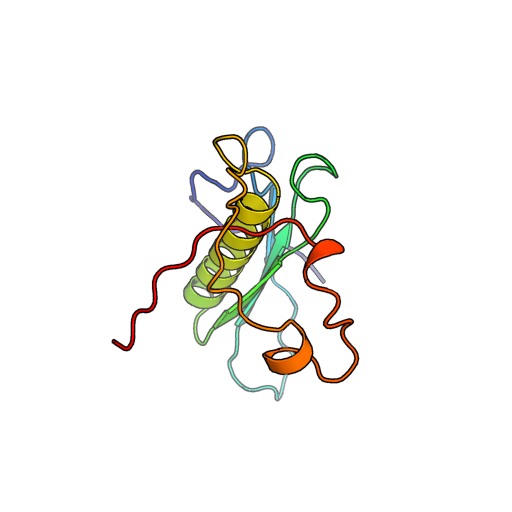684 O O . ASP A 1 88 ? -19.294 2.851 19.509 1.00 81.75 88 ASP A O 1
ATOM 688 N N . ARG A 1 89 ? -18.395 4.659 18.543 1.00 87.75 89 ARG A N 1
ATOM 689 C CA . ARG A 1 89 ? -18.620 4.231 17.160 1.00 87.75 89 ARG A CA 1
ATOM 690 C C . ARG A 1 89 ? -17.351 3.584 16.616 1.00 87.75 89 ARG A C 1
ATOM 692 O O . ARG A 1 89 ? -16.534 4.251 15.984 1.00 87.75 89 ARG A O 1
ATOM 699 N N . LYS A 1 90 ? -17.205 2.2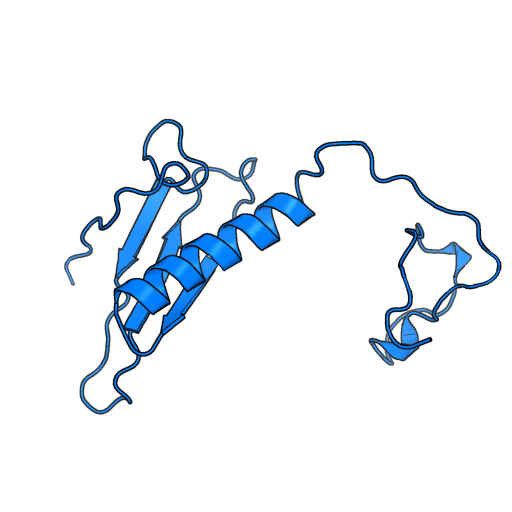85 16.874 1.00 91.38 90 LYS A N 1
ATOM 700 C CA . LYS A 1 90 ? -16.120 1.427 16.372 1.00 91.38 90 LYS A CA 1
ATOM 701 C C . LYS A 1 90 ? -16.672 0.431 15.346 1.00 91.38 90 LYS A C 1
ATOM 703 O O . LYS A 1 90 ? -17.839 0.049 15.419 1.00 91.38 90 LYS A O 1
ATOM 708 N N . ILE A 1 91 ? -15.847 0.026 14.382 1.00 91.31 91 ILE A N 1
ATOM 709 C CA . ILE A 1 91 ? -16.196 -1.031 13.419 1.00 91.31 91 ILE A CA 1
ATOM 710 C C . ILE A 1 91 ? -15.602 -2.335 13.940 1.00 91.31 91 ILE A C 1
ATOM 712 O O . ILE A 1 91 ? -14.397 -2.398 14.168 1.00 91.31 91 ILE A O 1
ATOM 716 N N . LEU A 1 92 ? -16.437 -3.358 14.122 1.00 93.12 92 LEU A N 1
ATOM 717 C CA . LEU A 1 92 ? -15.988 -4.676 14.571 1.00 93.12 92 LEU A CA 1
ATOM 718 C C . LEU A 1 92 ? -14.935 -5.246 13.599 1.00 93.12 92 LEU A C 1
ATOM 720 O O . LEU A 1 92 ? -15.181 -5.241 12.388 1.00 93.12 92 LEU A O 1
ATOM 724 N N . PRO A 1 93 ? -13.781 -5.745 14.083 1.00 94.88 93 PRO A N 1
ATOM 725 C CA . PRO A 1 93 ? -12.772 -6.380 13.237 1.00 94.88 93 PRO A CA 1
ATOM 726 C C . PRO A 1 93 ? -13.323 -7.515 12.363 1.00 94.88 93 PRO A C 1
ATOM 728 O O . PRO A 1 93 ? -12.885 -7.669 11.217 1.00 94.88 93 PRO A O 1
ATOM 731 N N . SER A 1 94 ? -14.329 -8.253 12.848 1.00 96.44 94 SER A N 1
ATOM 732 C CA . SER A 1 94 ? -15.005 -9.323 12.106 1.00 96.44 94 SER A CA 1
ATOM 733 C C . SER A 1 94 ? -15.664 -8.878 10.799 1.00 96.44 94 SER A C 1
ATOM 735 O O . SER A 1 94 ? -15.808 -9.688 9.881 1.00 96.44 94 SER A O 1
ATOM 737 N N . VAL A 1 95 ? -15.984 -7.584 10.658 1.00 93.88 95 VAL A N 1
ATOM 738 C CA . VAL A 1 95 ? -16.470 -6.992 9.398 1.00 93.88 95 VAL A CA 1
ATOM 739 C C . VAL A 1 95 ? -15.426 -7.122 8.285 1.00 93.88 95 VAL A C 1
ATOM 741 O O . VAL A 1 95 ? -15.786 -7.311 7.125 1.00 93.88 95 VAL A O 1
ATOM 744 N N . PHE A 1 96 ? -14.136 -7.044 8.625 1.00 92.94 96 PHE A N 1
ATOM 745 C CA . PHE A 1 96 ? -13.033 -7.154 7.667 1.00 92.94 96 PHE A CA 1
ATOM 746 C C . PHE A 1 96 ? -12.460 -8.573 7.590 1.00 92.94 96 PHE A C 1
ATOM 748 O O . PHE A 1 96 ? -11.999 -8.993 6.528 1.00 92.94 96 PHE A 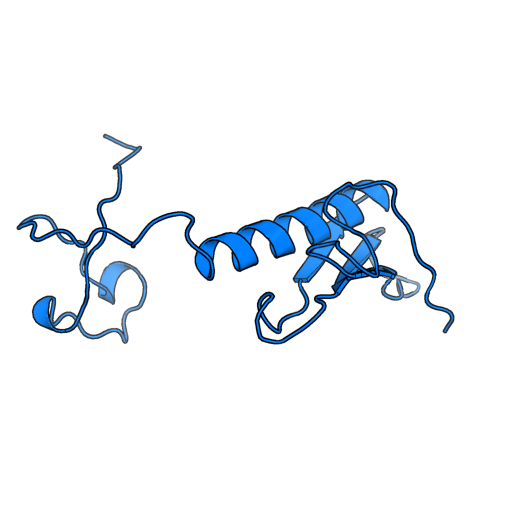O 1
ATOM 755 N N . ASN A 1 97 ? -12.470 -9.316 8.700 1.00 94.00 97 ASN A N 1
ATOM 756 C CA . ASN A 1 97 ? -11.973 -10.687 8.765 1.00 94.00 97 ASN A CA 1
ATOM 757 C C . ASN A 1 97 ? -12.768 -11.508 9.786 1.00 94.00 97 ASN A C 1
ATOM 759 O O . ASN A 1 97 ? -12.594 -11.323 10.982 1.00 94.00 97 ASN A O 1
ATOM 763 N N . VAL A 1 98 ? -13.553 -12.483 9.320 1.00 94.62 98 VAL A N 1
ATOM 764 C CA . VAL A 1 98 ? -14.433 -13.332 10.152 1.00 94.62 98 VAL A CA 1
ATOM 765 C C . VAL A 1 98 ? -13.701 -14.049 11.301 1.00 94.62 98 VAL A C 1
ATOM 767 O O . VAL A 1 98 ? -14.323 -14.374 12.305 1.00 94.62 98 VAL A O 1
ATOM 770 N N . GLY A 1 99 ? -12.396 -14.311 11.169 1.00 94.75 99 GLY A N 1
ATOM 771 C CA . GLY A 1 99 ? -11.589 -14.934 12.225 1.00 94.75 99 GLY A CA 1
ATOM 772 C C . GLY A 1 99 ? -10.955 -13.955 13.219 1.00 94.75 99 GLY A C 1
ATOM 773 O O . GLY A 1 99 ? -10.175 -14.394 14.062 1.00 94.75 99 GLY A O 1
ATOM 774 N N . ALA A 1 100 ? -11.204 -12.651 13.087 1.00 94.12 100 ALA A N 1
ATOM 775 C CA . ALA A 1 100 ? -10.684 -11.642 14.001 1.00 94.12 100 ALA A CA 1
ATOM 776 C C . ALA A 1 100 ? -11.456 -11.631 15.327 1.00 94.12 100 ALA A C 1
ATOM 778 O O . ALA A 1 100 ? -12.626 -12.005 15.386 1.00 94.12 100 ALA A O 1
ATOM 779 N N . ASP A 1 101 ? -10.775 -11.198 16.385 1.00 93.75 101 ASP A N 1
ATOM 780 C CA . ASP A 1 101 ? -11.378 -11.006 17.698 1.00 93.75 101 ASP A CA 1
ATOM 781 C C . ASP A 1 101 ? -12.168 -9.691 17.721 1.00 93.75 101 ASP A C 1
ATOM 783 O O . ASP A 1 101 ? -11.656 -8.638 17.348 1.00 93.75 101 ASP A O 1
ATOM 787 N N . ASP A 1 102 ? -13.419 -9.762 18.161 1.00 94.19 102 ASP A N 1
ATOM 788 C CA . ASP A 1 102 ? -14.311 -8.610 18.281 1.00 94.19 102 ASP A CA 1
ATOM 789 C C . ASP A 1 102 ? -14.244 -7.943 19.664 1.00 94.19 102 ASP A C 1
ATOM 791 O O . ASP A 1 102 ? -14.984 -6.990 19.917 1.00 94.19 102 ASP A O 1
ATOM 795 N N . GLY A 1 103 ? -13.346 -8.398 20.547 1.00 92.50 103 GLY A N 1
ATOM 796 C CA . GLY A 1 103 ? -12.971 -7.692 21.772 1.00 92.50 103 GLY A CA 1
ATOM 797 C C . GLY A 1 103 ? -12.375 -6.323 21.452 1.00 92.50 103 GLY A C 1
ATOM 798 O O . GLY A 1 103 ? -11.167 -6.182 21.264 1.00 92.50 103 GLY A O 1
ATOM 799 N N . LEU A 1 104 ? -13.225 -5.298 21.349 1.00 90.12 104 LEU A N 1
ATOM 800 C CA . LEU A 1 104 ? -12.854 -3.944 20.923 1.00 90.12 104 LEU A CA 1
ATOM 801 C C . LEU A 1 104 ? -11.781 -3.310 21.824 1.00 90.12 104 LEU A C 1
ATOM 803 O O . LEU A 1 104 ? -11.014 -2.462 21.373 1.00 90.12 104 LEU A O 1
ATOM 807 N N . GLU A 1 105 ? -11.717 -3.725 23.083 1.00 89.31 105 GLU A N 1
ATOM 808 C CA . GLU A 1 105 ? -10.718 -3.339 24.077 1.00 89.31 105 GLU A CA 1
ATOM 809 C C . GLU A 1 105 ? -9.305 -3.869 23.783 1.00 89.31 105 GLU A C 1
ATOM 811 O O . GLU A 1 105 ? -8.333 -3.333 24.312 1.00 89.31 105 GLU A O 1
ATOM 816 N N . ASN A 1 106 ? -9.168 -4.878 22.916 1.00 90.69 106 ASN A N 1
ATOM 817 C CA . ASN A 1 106 ? -7.878 -5.478 22.557 1.00 90.69 106 ASN A CA 1
ATOM 818 C C . ASN A 1 106 ? -7.122 -4.677 21.482 1.00 90.69 106 ASN A C 1
ATOM 820 O O . ASN A 1 106 ? -6.020 -5.060 21.079 1.00 90.69 106 ASN A O 1
ATOM 824 N N . TYR A 1 107 ? -7.696 -3.566 21.010 1.00 90.06 107 TYR A N 1
ATOM 825 C CA . TYR A 1 107 ? -7.193 -2.796 19.878 1.00 90.06 107 TYR A CA 1
ATOM 826 C C . TYR A 1 107 ? -7.009 -1.316 20.207 1.00 90.06 107 TYR A C 1
ATOM 828 O O . TYR A 1 107 ? -7.781 -0.713 20.948 1.00 90.06 107 TYR A O 1
ATOM 836 N N . ASN A 1 108 ? -6.015 -0.711 19.554 1.00 90.00 108 ASN A N 1
ATOM 837 C CA . ASN A 1 108 ? -5.883 0.738 19.469 1.00 90.00 108 ASN A CA 1
ATOM 838 C C . ASN A 1 108 ? -6.654 1.242 18.247 1.00 90.00 108 ASN A C 1
ATOM 840 O O . ASN A 1 108 ? -6.426 0.783 17.126 1.00 90.00 108 ASN A O 1
ATOM 844 N N . TRP A 1 109 ? -7.538 2.209 18.460 1.00 91.44 109 TRP A N 1
ATOM 845 C CA . TRP A 1 109 ? -8.435 2.714 17.426 1.00 91.44 109 TRP A CA 1
ATOM 846 C C . TRP A 1 109 ? -7.924 4.017 16.844 1.00 91.44 109 TRP A C 1
ATOM 848 O O . TRP A 1 109 ? -7.446 4.876 17.577 1.00 91.44 109 TRP A O 1
ATOM 858 N N . ILE A 1 110 ? -8.072 4.191 15.536 1.00 91.25 110 ILE A N 1
ATOM 859 C CA . ILE A 1 110 ? -7.786 5.450 14.846 1.00 91.25 110 ILE A CA 1
ATOM 860 C C . ILE A 1 110 ? -9.078 6.034 14.288 1.00 91.25 110 ILE A C 1
ATOM 862 O O . ILE A 1 110 ? -10.009 5.304 13.947 1.00 91.25 110 ILE A O 1
ATOM 866 N N . ASN A 1 111 ? -9.126 7.358 14.171 1.00 89.50 111 ASN A N 1
ATOM 867 C CA . ASN A 1 111 ? -10.244 8.018 13.512 1.00 89.50 111 ASN A CA 1
ATOM 868 C C . ASN A 1 111 ? -10.228 7.740 12.008 1.00 89.50 111 ASN A C 1
ATOM 870 O O . ASN A 1 111 ? -9.195 7.869 11.351 1.00 89.50 111 ASN A O 1
ATOM 874 N N . ALA A 1 112 ? -11.400 7.429 11.465 1.00 88.19 112 ALA A N 1
ATOM 875 C CA . ALA A 1 112 ? -11.635 7.288 10.038 1.00 88.19 112 ALA A CA 1
ATOM 876 C C . ALA A 1 112 ? -12.809 8.178 9.618 1.00 88.19 112 ALA A C 1
ATOM 878 O O . ALA A 1 112 ? -13.698 8.476 10.417 1.00 88.19 112 ALA A O 1
ATOM 879 N N . ILE A 1 113 ? -12.808 8.600 8.356 1.00 88.75 113 ILE A N 1
ATOM 880 C CA . ILE A 1 113 ? -13.899 9.374 7.761 1.00 88.75 113 ILE A CA 1
ATOM 881 C C . ILE A 1 113 ? -14.774 8.402 6.972 1.00 88.75 113 ILE A C 1
ATOM 883 O O . ILE A 1 113 ? -14.263 7.684 6.111 1.00 88.75 113 ILE A O 1
ATOM 887 N N . ASN A 1 114 ? -16.080 8.384 7.249 1.00 86.19 114 ASN A N 1
ATOM 888 C CA . ASN A 1 114 ? -17.026 7.732 6.350 1.00 86.19 114 ASN A CA 1
ATOM 889 C C . ASN A 1 114 ? -17.189 8.615 5.107 1.00 86.19 114 ASN A C 1
ATOM 891 O O . ASN A 1 114 ? -17.535 9.784 5.232 1.00 86.19 114 ASN A O 1
ATOM 895 N N . VAL A 1 115 ? -16.895 8.064 3.930 1.00 90.50 115 VAL A N 1
ATOM 896 C CA . VAL A 1 115 ? -16.973 8.772 2.640 1.00 90.50 115 VAL A CA 1
ATOM 897 C C . VAL A 1 115 ? -18.261 8.474 1.863 1.00 90.50 115 VAL A C 1
ATOM 899 O O . VAL A 1 115 ? -18.406 8.940 0.736 1.00 90.50 115 VAL A O 1
ATOM 902 N N . ILE A 1 116 ? -19.152 7.651 2.424 1.00 86.25 116 ILE A N 1
ATOM 903 C CA . ILE A 1 116 ? -20.413 7.225 1.797 1.00 86.25 116 ILE A CA 1
ATOM 904 C C . ILE A 1 116 ? -21.610 8.026 2.332 1.00 86.25 116 ILE A C 1
ATOM 906 O O . ILE A 1 116 ? -22.525 8.307 1.559 1.00 86.25 116 ILE A O 1
ATOM 910 N N . ASP A 1 117 ? -21.590 8.371 3.623 1.00 64.50 117 ASP A N 1
ATOM 911 C CA . ASP A 1 117 ? -22.612 9.197 4.292 1.00 64.50 117 ASP A CA 1
ATOM 912 C C . ASP A 1 117 ? -22.372 10.696 4.049 1.00 64.50 117 ASP A C 1
ATOM 914 O O . ASP A 1 117 ? -23.374 11.436 3.908 1.00 64.50 117 ASP A O 1
#